Protein AF-V5SJZ8-F1 (afdb_monomer_lite)

Organism: NCBI:txid1029756

Sequence (180 aa):
MEASFTLSFLAGVVATTAGLLVSWITSRAFADKVLRELIVSKPDGRKETISVRSSDDAVEIAKRITDALEFEQMIKDSLERILKSGELHRGNNADFVITRGDKHVVLEAKLTPESLTHAAIEQYLADVHGAARLLLVTPKETEGLLLPSVIERLRTGDVVHLTVSEGNVDTQLKQALAKI

pLDDT: mean 74.7, std 20.78, range [24.69, 94.69]

Structure (mmCIF, N/CA/C/O backbone):
data_AF-V5SJZ8-F1
#
_entry.id   AF-V5SJZ8-F1
#
loop_
_atom_site.group_PDB
_atom_site.id
_atom_site.type_symbol
_atom_site.label_atom_id
_atom_site.label_alt_id
_atom_site.label_comp_id
_atom_site.label_asym_id
_atom_site.label_entity_id
_atom_site.label_seq_id
_atom_site.pdbx_PDB_ins_code
_atom_site.Cartn_x
_atom_site.Cartn_y
_atom_site.Cartn_z
_atom_site.occupancy
_atom_site.B_iso_or_equiv
_atom_site.auth_seq_id
_atom_site.auth_comp_id
_atom_site.auth_asym_id
_atom_site.auth_atom_id
_atom_site.pdbx_PDB_model_num
ATOM 1 N N . MET A 1 1 ? 33.858 -21.821 -25.912 1.00 31.75 1 MET A N 1
ATOM 2 C CA . MET A 1 1 ? 34.322 -22.469 -24.673 1.00 31.75 1 MET A CA 1
ATOM 3 C C . MET A 1 1 ? 34.150 -21.437 -23.579 1.00 31.75 1 MET A C 1
ATOM 5 O O . MET A 1 1 ? 34.827 -20.418 -23.606 1.00 31.75 1 MET A O 1
ATOM 9 N N . GLU A 1 2 ? 33.111 -21.629 -22.776 1.00 34.69 2 GLU A N 1
ATOM 10 C CA . GLU A 1 2 ? 32.724 -20.763 -21.664 1.00 34.69 2 GLU A CA 1
ATOM 11 C C . GLU A 1 2 ? 33.691 -20.919 -20.485 1.00 34.69 2 GLU A C 1
ATOM 13 O O . GLU A 1 2 ? 34.176 -22.021 -20.235 1.00 34.69 2 GLU A O 1
ATOM 18 N N . ALA A 1 3 ? 33.927 -19.822 -19.767 1.00 24.69 3 ALA A N 1
ATOM 19 C CA . ALA A 1 3 ? 34.199 -19.771 -18.327 1.00 24.69 3 ALA A CA 1
ATOM 20 C C . ALA A 1 3 ? 34.129 -18.283 -17.923 1.00 24.69 3 ALA A C 1
ATOM 22 O O . ALA A 1 3 ? 34.951 -17.480 -18.350 1.00 24.69 3 ALA A O 1
ATOM 23 N N . SER A 1 4 ? 33.021 -17.827 -17.339 1.00 28.31 4 SER A N 1
ATOM 24 C CA . SER A 1 4 ? 32.778 -17.830 -15.887 1.00 28.31 4 SER A CA 1
ATOM 25 C C . SER A 1 4 ? 33.768 -16.931 -15.143 1.00 28.31 4 SER A C 1
ATOM 27 O O . SER A 1 4 ? 34.841 -17.383 -14.753 1.00 28.31 4 SER A O 1
ATOM 29 N N . PHE A 1 5 ? 33.385 -15.669 -14.913 1.00 29.44 5 PHE A N 1
ATOM 30 C CA . PHE A 1 5 ? 34.022 -14.820 -13.906 1.00 29.44 5 PHE A CA 1
ATOM 31 C C . PHE A 1 5 ? 33.020 -14.510 -12.792 1.00 29.44 5 PHE A C 1
ATOM 33 O O . PHE A 1 5 ? 32.000 -13.851 -12.977 1.00 29.44 5 PHE A O 1
ATOM 40 N N . THR A 1 6 ? 33.342 -15.091 -11.646 1.00 31.80 6 THR A N 1
ATOM 41 C CA . THR A 1 6 ? 32.742 -14.990 -10.320 1.00 31.80 6 THR A CA 1
ATOM 42 C C . THR A 1 6 ? 32.547 -13.545 -9.867 1.00 31.80 6 THR A C 1
ATOM 44 O O . THR A 1 6 ? 33.524 -12.811 -9.712 1.00 31.80 6 THR A O 1
ATOM 47 N N . LEU A 1 7 ? 31.298 -13.164 -9.585 1.00 28.77 7 LEU A N 1
ATOM 48 C CA . LEU A 1 7 ? 30.960 -11.920 -8.899 1.00 28.77 7 LEU A CA 1
ATOM 49 C C . LEU A 1 7 ? 30.824 -12.211 -7.397 1.00 28.77 7 LEU A C 1
ATOM 51 O O . LEU A 1 7 ? 29.809 -12.727 -6.935 1.00 28.77 7 LEU A O 1
ATOM 55 N N . SER A 1 8 ? 31.883 -11.911 -6.653 1.00 28.92 8 SER A N 1
ATOM 56 C CA . SER A 1 8 ? 31.943 -12.043 -5.200 1.00 28.92 8 SER A CA 1
ATOM 57 C C . SER A 1 8 ? 31.947 -10.658 -4.556 1.00 28.92 8 SER A C 1
ATOM 59 O O . SER A 1 8 ? 32.880 -9.889 -4.755 1.00 28.92 8 SER A O 1
ATOM 61 N N . PHE A 1 9 ? 30.924 -10.413 -3.733 1.00 29.17 9 PHE A N 1
ATOM 62 C CA . PHE A 1 9 ? 30.930 -9.529 -2.563 1.00 29.17 9 PHE A CA 1
ATOM 63 C C . PHE A 1 9 ? 31.175 -8.023 -2.784 1.00 29.17 9 PHE A C 1
ATOM 65 O O . PHE A 1 9 ? 32.268 -7.512 -2.559 1.00 29.17 9 PHE A O 1
ATOM 72 N N . LEU A 1 10 ? 30.085 -7.279 -3.008 1.00 26.97 10 LEU A N 1
ATOM 73 C CA . LEU A 1 10 ? 29.896 -6.001 -2.312 1.00 26.97 10 LEU A CA 1
ATOM 74 C C . LEU A 1 10 ? 28.961 -6.253 -1.118 1.00 26.97 10 LEU A C 1
ATOM 76 O O . LEU A 1 10 ? 27.739 -6.263 -1.236 1.00 26.97 10 LEU A O 1
ATOM 80 N N . ALA A 1 11 ? 29.568 -6.554 0.027 1.00 29.55 11 ALA A N 1
ATOM 81 C CA . ALA A 1 11 ? 28.903 -6.628 1.318 1.00 29.55 11 ALA A CA 1
ATOM 82 C C . ALA A 1 11 ? 28.639 -5.206 1.834 1.00 29.55 11 ALA A C 1
ATOM 84 O O . ALA A 1 11 ? 29.548 -4.379 1.849 1.00 29.55 11 ALA A O 1
ATOM 85 N N . GLY A 1 12 ? 27.413 -4.934 2.281 1.00 24.89 12 GLY A N 1
ATOM 86 C CA . GLY A 1 12 ? 27.111 -3.704 3.016 1.00 24.89 12 GLY A CA 1
ATOM 87 C C . GLY A 1 12 ? 25.636 -3.486 3.339 1.00 24.89 12 GLY A C 1
ATOM 88 O O . GLY A 1 12 ? 25.337 -3.038 4.437 1.00 24.89 12 GLY A O 1
ATOM 89 N N . VAL A 1 13 ? 24.717 -3.856 2.436 1.00 30.89 13 VAL A N 1
ATOM 90 C CA . VAL A 1 13 ? 23.254 -3.722 2.639 1.00 30.89 13 VAL A CA 1
ATOM 91 C C . VAL A 1 13 ? 22.507 -4.896 1.974 1.00 30.89 13 VAL A C 1
ATOM 93 O O . VAL A 1 13 ? 21.588 -4.721 1.189 1.00 30.89 13 VAL A O 1
ATOM 96 N N . VAL A 1 14 ? 22.960 -6.132 2.217 1.00 31.30 14 VAL A N 1
ATOM 97 C CA . VAL A 1 14 ? 22.338 -7.373 1.678 1.00 31.30 14 VAL A CA 1
ATOM 98 C C . VAL A 1 14 ? 21.940 -8.326 2.818 1.00 31.30 14 VAL A C 1
ATOM 100 O O . VAL A 1 14 ? 21.766 -9.525 2.640 1.00 31.30 14 VAL A O 1
ATOM 103 N N . ALA A 1 15 ? 21.797 -7.810 4.038 1.00 30.97 15 ALA A N 1
ATOM 104 C CA . ALA A 1 15 ? 21.549 -8.622 5.225 1.00 30.97 15 ALA A CA 1
ATOM 105 C C . ALA A 1 15 ? 20.092 -8.547 5.707 1.00 30.97 15 ALA A C 1
ATOM 107 O O . ALA A 1 15 ? 19.890 -8.312 6.889 1.00 30.97 15 ALA A O 1
ATOM 108 N N . THR A 1 16 ? 19.115 -8.762 4.810 1.00 31.77 16 THR A N 1
ATOM 109 C CA . THR A 1 16 ? 17.768 -9.302 5.149 1.00 31.77 16 THR A CA 1
ATOM 110 C C . THR A 1 16 ? 16.860 -9.617 3.949 1.00 31.77 16 THR A C 1
ATOM 112 O O . THR A 1 16 ? 15.720 -10.017 4.150 1.00 31.77 16 THR A O 1
ATOM 115 N N . THR A 1 17 ? 17.301 -9.531 2.693 1.00 37.59 17 THR A N 1
ATOM 116 C CA . THR A 1 17 ? 16.498 -10.007 1.549 1.00 37.59 17 THR A CA 1
ATOM 117 C C . THR A 1 17 ? 16.713 -11.503 1.330 1.00 37.59 17 THR A C 1
ATOM 119 O O . THR A 1 17 ? 17.420 -11.950 0.429 1.00 37.59 17 THR A O 1
ATOM 122 N N . ALA A 1 18 ? 16.102 -12.310 2.199 1.00 32.34 18 ALA A N 1
ATOM 123 C CA . ALA A 1 18 ? 15.900 -13.726 1.929 1.00 32.34 18 ALA A CA 1
ATOM 124 C C . ALA A 1 18 ? 15.179 -13.881 0.573 1.00 32.34 18 ALA A C 1
ATOM 126 O O . ALA A 1 18 ? 14.151 -13.262 0.363 1.00 32.34 18 ALA A O 1
ATOM 127 N N . GLY A 1 19 ? 15.722 -14.678 -0.350 1.00 32.00 19 GLY A N 1
ATOM 128 C CA . GLY A 1 19 ? 14.966 -15.412 -1.376 1.00 32.00 19 GLY A CA 1
ATOM 129 C C . GLY A 1 19 ? 14.007 -14.660 -2.314 1.00 32.00 19 GLY A C 1
ATOM 130 O O . GLY A 1 19 ? 12.865 -15.090 -2.444 1.00 32.00 19 GLY A O 1
ATOM 131 N N . LEU A 1 20 ? 14.440 -13.625 -3.041 1.00 39.19 20 LEU A N 1
ATOM 132 C CA . LEU A 1 20 ? 13.657 -13.134 -4.188 1.00 39.19 20 LEU A CA 1
ATOM 133 C C . LEU A 1 20 ? 13.906 -14.019 -5.419 1.00 39.19 20 LEU A C 1
ATOM 135 O O . LEU A 1 20 ? 14.910 -13.882 -6.119 1.00 39.19 20 LEU A O 1
ATOM 139 N N . LEU A 1 21 ? 12.980 -14.942 -5.691 1.00 39.81 21 LEU A N 1
ATOM 140 C CA . LEU A 1 21 ? 12.915 -15.673 -6.957 1.00 39.81 21 LEU A CA 1
ATOM 141 C C . LEU A 1 21 ? 12.181 -14.806 -7.991 1.00 39.81 21 LEU A C 1
ATOM 143 O O . LEU A 1 21 ? 10.952 -14.725 -8.007 1.00 39.81 21 LEU A O 1
ATOM 147 N N . VAL A 1 22 ? 12.940 -14.158 -8.876 1.00 36.91 22 VAL A N 1
ATOM 148 C CA . VAL A 1 22 ? 12.394 -13.468 -10.054 1.00 36.91 22 VAL A CA 1
ATOM 149 C C . VAL A 1 22 ? 12.072 -14.531 -11.106 1.00 36.91 22 VAL A C 1
ATOM 151 O O . VAL A 1 22 ? 12.958 -14.993 -11.821 1.00 36.91 22 VAL A O 1
ATOM 154 N N . SER A 1 23 ? 10.815 -14.972 -11.178 1.00 33.91 23 SER A N 1
ATOM 155 C CA . SER A 1 23 ? 10.374 -15.950 -12.178 1.00 33.91 23 SER A CA 1
ATOM 156 C C . SER A 1 23 ? 9.407 -15.303 -13.169 1.00 33.91 23 SER A C 1
ATOM 158 O O . SER A 1 23 ? 8.346 -14.831 -12.779 1.00 33.91 23 SER A O 1
ATOM 160 N N . TRP A 1 24 ? 9.800 -15.324 -14.447 1.00 34.75 24 TRP A N 1
ATOM 161 C CA . TRP A 1 24 ? 9.028 -14.952 -15.642 1.00 34.75 24 TRP A CA 1
ATOM 162 C C . TRP A 1 24 ? 8.528 -13.496 -15.733 1.00 34.75 24 TRP A C 1
ATOM 164 O O . TRP A 1 24 ? 7.494 -13.109 -15.199 1.00 34.75 24 TRP A O 1
ATOM 174 N N . ILE A 1 25 ? 9.245 -12.706 -16.539 1.00 41.66 25 ILE A N 1
ATOM 175 C CA . ILE A 1 25 ? 8.853 -11.367 -16.996 1.00 41.66 25 ILE A CA 1
ATOM 176 C C . ILE A 1 25 ? 7.724 -11.515 -18.025 1.00 41.66 25 ILE A C 1
ATOM 178 O O . ILE A 1 25 ? 7.981 -11.828 -19.187 1.00 41.66 25 ILE A O 1
ATOM 182 N N . THR A 1 26 ? 6.471 -11.290 -17.634 1.00 38.28 26 THR A N 1
ATOM 183 C CA . THR A 1 26 ? 5.360 -11.176 -18.591 1.00 38.28 26 THR A CA 1
ATOM 184 C C . THR A 1 26 ? 5.134 -9.707 -18.933 1.00 38.28 26 THR A C 1
ATOM 186 O O . THR A 1 26 ? 4.494 -8.976 -18.186 1.00 38.28 26 THR A O 1
ATOM 189 N N . SER A 1 27 ? 5.657 -9.256 -20.073 1.00 39.91 27 SER A N 1
ATOM 190 C CA . SER A 1 27 ? 5.451 -7.889 -20.558 1.00 39.91 27 SER A CA 1
ATOM 191 C C . SER A 1 27 ? 4.023 -7.696 -21.086 1.00 39.91 27 SER A C 1
ATOM 193 O O . SER A 1 27 ? 3.698 -8.183 -22.170 1.00 39.91 27 SER A O 1
ATOM 195 N N . ARG A 1 28 ? 3.179 -6.942 -20.376 1.00 43.06 28 ARG A N 1
ATOM 196 C CA . ARG A 1 28 ? 2.013 -6.277 -20.978 1.00 43.06 28 ARG A CA 1
ATOM 197 C C . ARG A 1 28 ? 2.394 -4.831 -21.279 1.00 43.06 28 ARG A C 1
ATOM 199 O O . ARG A 1 28 ? 2.644 -4.053 -20.369 1.00 43.06 28 ARG A O 1
ATOM 206 N N . ALA A 1 29 ? 2.514 -4.495 -22.560 1.00 41.19 29 ALA A N 1
ATOM 207 C CA . ALA A 1 29 ? 2.848 -3.143 -22.988 1.00 41.19 29 ALA A CA 1
ATOM 208 C C . ALA A 1 29 ? 1.589 -2.266 -22.937 1.00 41.19 29 ALA A C 1
ATOM 210 O O . ALA A 1 29 ? 0.661 -2.476 -23.718 1.00 41.19 29 ALA A O 1
ATOM 211 N N . PHE A 1 30 ? 1.560 -1.281 -22.041 1.00 47.34 30 PHE A N 1
ATOM 212 C CA . PHE A 1 30 ? 0.585 -0.196 -22.116 1.00 47.34 30 PHE A CA 1
ATOM 213 C C . PHE A 1 30 ? 1.076 0.810 -23.162 1.00 47.34 30 PHE A C 1
ATOM 215 O O . PHE A 1 30 ? 2.155 1.392 -23.038 1.00 47.34 30 PHE A O 1
ATOM 222 N N . ALA A 1 31 ? 0.311 0.949 -24.244 1.00 42.22 31 ALA A N 1
ATOM 223 C CA . ALA A 1 31 ? 0.611 1.838 -25.357 1.00 42.22 31 ALA A CA 1
ATOM 224 C C . ALA A 1 31 ? 0.495 3.304 -24.908 1.00 42.22 31 ALA A C 1
ATOM 226 O O . ALA A 1 31 ? -0.592 3.864 -24.914 1.00 42.22 31 ALA A O 1
ATOM 227 N N . ASP A 1 32 ? 1.605 3.846 -24.398 1.00 43.03 32 ASP A N 1
ATOM 228 C CA . ASP A 1 32 ? 2.110 5.209 -24.667 1.00 43.03 32 ASP A CA 1
ATOM 229 C C . ASP A 1 32 ? 3.320 5.576 -23.788 1.00 43.03 32 ASP A C 1
ATOM 231 O O . ASP A 1 32 ? 4.023 6.551 -24.056 1.00 43.03 32 ASP A O 1
ATOM 235 N N . LYS A 1 33 ? 3.655 4.763 -22.778 1.00 47.66 33 LYS A N 1
ATOM 236 C CA . LYS A 1 33 ? 4.916 4.855 -22.028 1.00 47.66 33 LYS A CA 1
ATOM 237 C C . LYS A 1 33 ? 5.397 3.445 -21.742 1.00 47.66 33 LYS A C 1
ATOM 239 O O . LYS A 1 33 ? 4.662 2.637 -21.197 1.00 47.66 33 LYS A O 1
ATOM 244 N N . VAL A 1 34 ? 6.618 3.146 -22.161 1.00 55.84 34 VAL A N 1
ATOM 245 C CA . VAL A 1 34 ? 7.205 1.807 -22.298 1.00 55.84 34 VAL A CA 1
ATOM 246 C C . VAL A 1 34 ? 7.509 1.164 -20.922 1.00 55.84 34 VAL A C 1
ATOM 248 O O . VAL A 1 34 ? 8.655 0.864 -20.591 1.00 55.84 34 VAL A O 1
ATOM 251 N N . LEU A 1 35 ? 6.484 0.985 -20.087 1.00 61.66 35 LEU A N 1
ATOM 252 C CA . LEU A 1 35 ? 6.529 0.314 -18.790 1.00 61.66 35 LEU A CA 1
ATOM 253 C C . LEU A 1 35 ? 6.329 -1.198 -18.982 1.00 61.66 35 LEU A C 1
ATOM 255 O O . LEU A 1 35 ? 5.470 -1.629 -19.751 1.00 61.66 35 LEU A O 1
ATOM 259 N N . ARG A 1 36 ? 7.150 -2.002 -18.309 1.00 65.38 36 ARG A N 1
ATOM 260 C CA . ARG A 1 36 ? 7.018 -3.454 -18.167 1.00 65.38 36 ARG A CA 1
ATOM 261 C C . ARG A 1 36 ? 6.602 -3.754 -16.740 1.00 65.38 36 ARG A C 1
ATOM 263 O O . ARG A 1 36 ? 7.129 -3.164 -15.804 1.00 65.38 36 ARG A O 1
ATOM 270 N N . GLU A 1 37 ? 5.705 -4.711 -16.592 1.00 67.62 37 GLU A N 1
ATOM 271 C CA . GLU A 1 37 ? 5.356 -5.276 -15.297 1.00 67.62 37 GLU A CA 1
ATOM 272 C C . GLU A 1 37 ? 6.300 -6.442 -14.988 1.00 67.62 37 GLU A C 1
ATOM 274 O O . GLU A 1 37 ? 6.484 -7.354 -15.800 1.00 67.62 37 GLU A O 1
ATOM 279 N N . LEU A 1 38 ? 6.927 -6.397 -13.817 1.00 68.12 38 LEU A N 1
ATOM 280 C CA . LEU A 1 38 ? 7.702 -7.490 -13.251 1.00 68.12 38 LEU A CA 1
ATOM 281 C C . LEU A 1 38 ? 6.891 -8.140 -12.147 1.00 68.12 38 LEU A C 1
ATOM 283 O O . LEU A 1 38 ? 6.478 -7.463 -11.211 1.00 68.12 38 LEU A O 1
ATOM 287 N N . ILE A 1 39 ? 6.706 -9.452 -12.242 1.00 70.44 39 ILE A N 1
ATOM 288 C CA . ILE A 1 39 ? 6.097 -10.235 -11.174 1.00 70.44 39 ILE A CA 1
ATOM 289 C C . ILE A 1 39 ? 7.227 -10.797 -10.316 1.00 70.44 39 ILE A C 1
ATOM 291 O O . ILE A 1 39 ? 8.007 -11.640 -10.759 1.00 70.44 39 ILE A O 1
ATOM 295 N N . VAL A 1 40 ? 7.321 -10.318 -9.084 1.00 71.50 40 VAL A N 1
ATOM 296 C CA . VAL A 1 40 ? 8.335 -10.731 -8.118 1.00 71.50 40 VAL A CA 1
ATOM 297 C C . VAL A 1 40 ? 7.687 -11.641 -7.087 1.00 71.50 40 VAL A C 1
ATOM 299 O O . VAL A 1 40 ? 6.658 -11.295 -6.514 1.00 71.50 40 VAL A O 1
ATOM 302 N N . SER A 1 41 ? 8.278 -12.816 -6.859 1.00 68.06 41 SER A N 1
ATOM 303 C CA . SER A 1 41 ? 7.837 -13.697 -5.775 1.00 68.06 41 SER A CA 1
ATOM 304 C C . SER A 1 41 ? 8.537 -13.287 -4.483 1.00 68.06 41 SER A C 1
ATOM 306 O O . SER A 1 41 ? 9.769 -13.281 -4.421 1.00 68.06 41 SER A O 1
ATOM 308 N N . LYS A 1 42 ? 7.748 -12.934 -3.472 1.00 70.12 42 LYS A N 1
ATOM 309 C CA . LYS A 1 42 ? 8.199 -12.620 -2.118 1.00 70.12 42 LYS A CA 1
ATOM 310 C C . LYS A 1 42 ? 8.542 -13.906 -1.351 1.00 70.12 42 LYS A C 1
ATOM 312 O O . LYS A 1 42 ? 8.078 -14.988 -1.724 1.00 70.12 42 LYS A O 1
ATOM 317 N N . PRO A 1 43 ? 9.320 -13.816 -0.256 1.00 61.75 43 PRO A N 1
ATOM 318 C CA . PRO A 1 43 ? 9.721 -14.989 0.534 1.00 61.75 43 PRO A CA 1
ATOM 319 C C . PRO A 1 43 ? 8.548 -15.726 1.188 1.00 61.75 43 PRO A C 1
ATOM 321 O O . PRO A 1 43 ? 8.660 -16.906 1.504 1.00 61.75 43 PRO A O 1
ATOM 324 N N . ASP A 1 44 ? 7.422 -15.037 1.371 1.00 65.56 44 ASP A N 1
ATOM 325 C CA . ASP A 1 44 ? 6.161 -15.581 1.879 1.00 65.56 44 ASP A CA 1
ATOM 326 C C . ASP A 1 44 ? 5.296 -16.253 0.789 1.00 65.56 44 ASP A C 1
ATOM 328 O O . ASP A 1 44 ? 4.201 -16.733 1.074 1.00 65.56 44 ASP A O 1
ATOM 332 N N . GLY A 1 45 ? 5.779 -16.309 -0.457 1.00 68.00 45 GLY A N 1
ATOM 333 C CA . GLY A 1 45 ? 5.086 -16.907 -1.598 1.00 68.00 45 GLY A CA 1
ATOM 334 C C . GLY A 1 45 ? 4.129 -15.967 -2.334 1.00 68.00 45 GLY A C 1
ATOM 335 O O . GLY A 1 45 ? 3.595 -16.352 -3.379 1.00 68.00 45 GLY A O 1
ATOM 336 N N . ARG A 1 46 ? 3.923 -14.733 -1.853 1.00 71.94 46 ARG A N 1
ATOM 337 C CA . ARG A 1 46 ? 3.101 -13.744 -2.559 1.00 71.94 46 ARG A CA 1
ATOM 338 C C . ARG A 1 46 ? 3.792 -13.238 -3.813 1.00 71.94 46 ARG A C 1
ATOM 340 O O . ARG A 1 46 ? 5.014 -13.227 -3.925 1.00 71.94 46 ARG A O 1
ATOM 347 N N . LYS A 1 47 ? 2.983 -12.772 -4.759 1.00 71.44 47 LYS A N 1
ATOM 348 C CA . LYS A 1 47 ? 3.458 -12.126 -5.979 1.00 71.44 47 LYS A CA 1
ATOM 349 C C . LYS A 1 47 ? 3.207 -10.634 -5.887 1.00 71.44 47 LYS A C 1
ATOM 351 O O . LYS A 1 47 ? 2.095 -10.220 -5.580 1.00 71.44 47 LYS A O 1
ATOM 356 N N . GLU A 1 48 ? 4.224 -9.846 -6.186 1.00 71.12 48 GLU A N 1
ATOM 357 C CA . GLU A 1 48 ? 4.100 -8.404 -6.331 1.00 71.12 48 GLU A CA 1
ATOM 358 C C . GLU A 1 48 ? 4.369 -7.994 -7.771 1.00 71.12 48 GLU A C 1
ATOM 360 O O . GLU A 1 48 ? 5.282 -8.511 -8.412 1.00 71.12 48 GLU A O 1
ATOM 365 N N . THR A 1 49 ? 3.555 -7.069 -8.272 1.00 72.12 49 THR A N 1
ATOM 366 C CA . THR A 1 49 ? 3.740 -6.486 -9.598 1.00 72.12 49 THR A CA 1
ATOM 367 C C . THR A 1 49 ? 4.446 -5.148 -9.458 1.00 72.12 49 THR A C 1
ATOM 369 O O . THR A 1 49 ? 3.949 -4.252 -8.780 1.00 72.12 49 THR A O 1
ATOM 372 N N . ILE A 1 50 ? 5.596 -5.009 -10.110 1.00 71.94 50 ILE A N 1
ATOM 373 C CA . ILE A 1 50 ? 6.413 -3.796 -10.091 1.00 71.94 50 ILE A CA 1
ATOM 374 C C . ILE A 1 50 ? 6.522 -3.264 -11.512 1.00 71.94 50 ILE A C 1
ATOM 376 O O . ILE A 1 50 ? 6.977 -3.967 -12.415 1.00 71.94 50 ILE A O 1
ATOM 380 N N . SER A 1 51 ? 6.133 -2.007 -11.710 1.00 72.75 51 SER A N 1
ATOM 381 C CA . SER A 1 51 ? 6.325 -1.322 -12.988 1.00 72.75 51 SER A CA 1
ATOM 382 C C . SER A 1 51 ? 7.751 -0.798 -13.112 1.00 72.75 51 SER A C 1
ATOM 384 O O . SER A 1 51 ? 8.203 0.012 -12.302 1.00 72.75 51 SER A O 1
ATOM 386 N N . VAL A 1 52 ? 8.439 -1.222 -14.166 1.00 71.50 52 VAL A N 1
ATOM 387 C CA . VAL A 1 52 ? 9.778 -0.753 -14.550 1.00 71.50 52 VAL A CA 1
ATOM 388 C C . VAL A 1 52 ? 9.738 -0.198 -15.964 1.00 71.50 52 VAL A C 1
ATOM 390 O O . VAL A 1 52 ? 8.865 -0.566 -16.745 1.00 71.50 52 VAL A O 1
ATOM 393 N N . ARG A 1 53 ? 10.662 0.677 -16.352 1.00 71.94 53 ARG A N 1
ATOM 394 C CA . ARG A 1 53 ? 10.740 1.111 -17.758 1.00 71.94 53 ARG A CA 1
ATOM 395 C C . ARG A 1 53 ? 11.487 0.051 -18.559 1.00 71.94 53 ARG A C 1
ATOM 397 O O . ARG A 1 53 ? 12.385 -0.598 -18.044 1.00 71.94 53 ARG A O 1
ATOM 404 N N . SER A 1 54 ? 11.174 -0.121 -19.844 1.00 69.25 54 SER A N 1
ATOM 405 C CA . SER A 1 54 ? 11.933 -1.086 -20.667 1.00 69.25 54 SER A CA 1
ATOM 406 C C . SER A 1 54 ? 13.374 -0.657 -20.928 1.00 69.25 54 SER A C 1
ATOM 408 O O . SER A 1 54 ? 14.152 -1.474 -21.408 1.00 69.25 54 SER A O 1
ATOM 410 N N . SER A 1 55 ? 13.698 0.613 -20.682 1.00 73.06 55 SER A N 1
ATOM 411 C CA . SER A 1 55 ? 15.064 1.126 -20.707 1.00 73.06 55 SER A CA 1
ATOM 412 C C . SER A 1 55 ? 15.822 0.865 -19.410 1.00 73.06 55 SER A C 1
ATOM 414 O O . SER A 1 55 ? 17.030 1.067 -19.416 1.00 73.06 55 SER A O 1
ATOM 416 N N . ASP A 1 56 ? 15.130 0.486 -18.327 1.00 71.81 56 ASP A N 1
ATOM 417 C CA . ASP A 1 56 ? 15.778 0.294 -17.035 1.00 71.81 56 ASP A CA 1
ATOM 418 C C . ASP A 1 56 ? 16.718 -0.916 -17.122 1.00 71.81 56 ASP A C 1
ATOM 420 O O . ASP A 1 56 ? 16.342 -1.982 -17.629 1.00 71.81 56 ASP A O 1
ATOM 424 N N . ASP A 1 57 ? 17.950 -0.749 -16.648 1.00 75.00 57 ASP A N 1
ATOM 425 C CA . ASP A 1 57 ? 18.914 -1.845 -16.591 1.00 75.00 57 ASP A CA 1
ATOM 426 C C . ASP A 1 57 ? 18.672 -2.762 -15.374 1.00 75.00 57 ASP A C 1
ATOM 428 O O . ASP A 1 57 ? 17.811 -2.520 -14.525 1.00 75.00 57 ASP A O 1
ATOM 432 N N . ALA A 1 58 ? 19.420 -3.864 -15.280 1.00 73.12 58 ALA A N 1
ATOM 433 C CA . ALA A 1 58 ? 19.245 -4.827 -14.192 1.00 73.12 58 ALA A CA 1
ATOM 434 C C . ALA A 1 58 ? 19.509 -4.226 -12.797 1.00 73.12 58 ALA A C 1
ATOM 436 O O . ALA A 1 58 ? 18.900 -4.671 -11.822 1.00 73.12 58 ALA A O 1
ATOM 437 N N . VAL A 1 59 ? 20.394 -3.230 -12.692 1.00 76.44 59 VAL A N 1
ATOM 438 C CA . VAL A 1 59 ? 20.725 -2.562 -11.426 1.00 76.44 59 VAL A CA 1
ATOM 439 C C . VAL A 1 59 ? 19.584 -1.636 -11.018 1.00 76.44 59 VAL A C 1
ATOM 441 O O . VAL A 1 59 ? 19.166 -1.652 -9.862 1.00 76.44 59 VAL A O 1
ATOM 444 N N . GLU A 1 60 ? 19.033 -0.879 -11.962 1.00 77.06 60 GLU A N 1
ATOM 445 C CA . GLU A 1 60 ? 17.875 -0.014 -11.740 1.00 77.06 60 GLU A CA 1
ATOM 446 C C . GLU A 1 60 ? 16.625 -0.819 -11.378 1.00 77.06 60 GLU A C 1
ATOM 448 O O . GLU A 1 60 ? 15.906 -0.459 -10.444 1.00 77.06 60 GLU A O 1
ATOM 453 N N . ILE A 1 61 ? 16.394 -1.945 -12.056 1.00 75.50 61 ILE A N 1
ATOM 454 C CA . ILE A 1 61 ? 15.316 -2.880 -11.722 1.00 75.50 61 ILE A CA 1
ATOM 455 C C . ILE A 1 61 ? 15.492 -3.411 -10.297 1.00 75.50 61 ILE A C 1
ATOM 457 O O . ILE A 1 61 ? 14.553 -3.343 -9.505 1.00 75.50 61 ILE A O 1
ATOM 461 N N . ALA A 1 62 ? 16.682 -3.915 -9.953 1.00 75.69 62 ALA A N 1
ATOM 462 C CA . ALA A 1 62 ? 16.958 -4.431 -8.615 1.00 75.69 62 ALA A CA 1
ATOM 463 C C . ALA A 1 62 ? 16.742 -3.353 -7.548 1.00 75.69 62 ALA A C 1
ATOM 465 O O . ALA A 1 62 ? 16.098 -3.617 -6.536 1.00 75.69 62 ALA A O 1
ATOM 466 N N . LYS A 1 63 ? 17.200 -2.125 -7.809 1.00 81.31 63 LYS A N 1
ATOM 467 C CA . LYS A 1 63 ? 16.981 -0.986 -6.921 1.00 81.31 63 LYS A CA 1
ATOM 468 C C . LYS A 1 63 ? 15.494 -0.701 -6.717 1.00 81.31 63 LYS A C 1
ATOM 470 O O . LYS A 1 63 ? 15.065 -0.607 -5.580 1.00 81.31 63 LYS A O 1
ATOM 475 N N . ARG A 1 64 ? 14.688 -0.637 -7.782 1.00 81.19 64 ARG A N 1
ATOM 476 C CA . ARG A 1 64 ? 13.233 -0.415 -7.661 1.00 81.19 64 ARG A CA 1
ATOM 477 C C . ARG A 1 64 ? 12.542 -1.489 -6.825 1.00 81.19 64 ARG A C 1
ATOM 479 O O . ARG A 1 64 ? 11.619 -1.170 -6.082 1.00 81.19 64 ARG A O 1
ATOM 486 N N . ILE A 1 65 ? 12.964 -2.747 -6.970 1.00 81.75 65 ILE A N 1
ATOM 487 C CA . ILE A 1 65 ? 12.439 -3.855 -6.165 1.00 81.75 65 ILE A CA 1
ATOM 488 C C . ILE A 1 65 ? 12.809 -3.651 -4.695 1.00 81.75 65 ILE A C 1
ATOM 490 O O . ILE A 1 65 ? 11.935 -3.736 -3.837 1.00 81.75 65 ILE A O 1
ATOM 494 N N . THR A 1 66 ? 14.074 -3.343 -4.409 1.00 82.19 66 THR A N 1
ATOM 495 C CA . THR A 1 66 ? 14.540 -3.057 -3.048 1.00 82.19 66 THR A CA 1
ATOM 496 C C . THR A 1 66 ? 13.787 -1.879 -2.436 1.00 82.19 66 THR A C 1
ATOM 498 O O . THR A 1 66 ? 13.201 -2.046 -1.373 1.00 82.19 66 THR A O 1
ATOM 501 N N . ASP A 1 67 ? 13.704 -0.744 -3.134 1.00 86.69 67 ASP A N 1
ATOM 502 C CA . ASP A 1 67 ? 13.016 0.463 -2.663 1.00 86.69 67 ASP A CA 1
ATOM 503 C C . ASP A 1 67 ? 11.529 0.175 -2.355 1.00 86.69 67 ASP A C 1
ATOM 505 O O . ASP A 1 67 ? 10.977 0.681 -1.379 1.00 86.69 67 ASP A O 1
ATOM 509 N N . ALA A 1 68 ? 10.863 -0.664 -3.162 1.00 85.00 68 ALA A N 1
ATOM 510 C CA . ALA A 1 68 ? 9.470 -1.050 -2.930 1.00 85.00 68 ALA A CA 1
ATOM 511 C C . ALA A 1 68 ? 9.303 -1.900 -1.660 1.00 85.00 68 ALA A C 1
ATOM 513 O O . ALA A 1 68 ? 8.401 -1.641 -0.861 1.00 85.00 68 ALA A O 1
ATOM 514 N N . LEU A 1 69 ? 10.191 -2.876 -1.447 1.00 84.81 69 LEU A N 1
ATOM 515 C CA . LEU A 1 69 ? 10.175 -3.730 -0.257 1.00 84.81 69 LEU A CA 1
ATOM 516 C C . LEU A 1 69 ? 10.549 -2.953 1.010 1.00 84.81 69 LEU A C 1
ATOM 518 O O . LEU A 1 69 ? 9.932 -3.150 2.054 1.00 84.81 69 LEU A O 1
ATOM 522 N N . GLU A 1 70 ? 11.534 -2.059 0.923 1.00 88.38 70 GLU A N 1
ATOM 523 C CA . GLU A 1 70 ? 11.925 -1.175 2.023 1.00 88.38 70 GLU A CA 1
ATOM 524 C C . GLU A 1 70 ? 10.786 -0.228 2.398 1.00 88.38 70 GLU A C 1
ATOM 526 O O . GLU A 1 70 ? 10.494 -0.058 3.583 1.00 88.38 70 GLU A O 1
ATOM 531 N N . PHE A 1 71 ? 10.086 0.330 1.407 1.00 90.44 71 PHE A N 1
ATOM 532 C CA . PHE A 1 71 ? 8.914 1.162 1.650 1.00 90.44 71 PHE A CA 1
ATOM 533 C C . PHE A 1 71 ? 7.805 0.381 2.364 1.00 90.44 71 PHE A C 1
ATOM 535 O O . PHE A 1 71 ? 7.288 0.844 3.380 1.00 90.44 71 PHE A O 1
ATOM 542 N N . GLU A 1 72 ? 7.464 -0.820 1.892 1.00 90.81 72 GLU A N 1
ATOM 543 C CA . GLU A 1 72 ? 6.476 -1.676 2.557 1.00 90.81 72 GLU A CA 1
ATOM 544 C C . GLU A 1 72 ? 6.889 -2.009 4.000 1.00 90.81 72 GLU A C 1
ATOM 546 O O . GLU A 1 72 ? 6.077 -1.898 4.924 1.00 90.81 72 GLU A O 1
ATOM 551 N N . GLN A 1 73 ? 8.156 -2.377 4.215 1.00 89.94 73 GLN A N 1
ATOM 552 C CA . GLN A 1 73 ? 8.684 -2.694 5.540 1.00 89.94 73 GLN A CA 1
ATOM 553 C C . GLN A 1 73 ? 8.640 -1.479 6.474 1.00 89.94 73 GLN A C 1
ATOM 555 O O . GLN A 1 73 ? 8.238 -1.609 7.627 1.00 89.94 73 GLN A O 1
ATOM 560 N N . MET A 1 74 ? 8.967 -0.285 5.978 1.00 92.75 74 MET A N 1
ATOM 561 C CA . MET A 1 74 ? 8.835 0.957 6.738 1.00 92.75 74 MET A CA 1
ATOM 562 C C . MET A 1 74 ? 7.381 1.189 7.172 1.00 92.75 74 MET A C 1
ATOM 564 O O . MET A 1 74 ? 7.135 1.522 8.332 1.00 92.75 74 MET A O 1
ATOM 568 N N . ILE A 1 75 ? 6.407 0.982 6.275 1.00 94.56 75 ILE A N 1
ATOM 569 C CA . ILE A 1 75 ? 4.984 1.082 6.626 1.00 94.56 75 ILE A CA 1
ATOM 570 C C . ILE A 1 75 ? 4.613 0.041 7.688 1.00 94.56 75 ILE A C 1
ATOM 57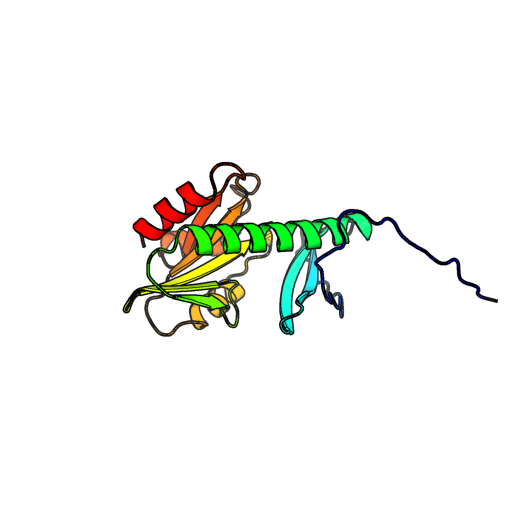2 O O . ILE A 1 75 ? 3.937 0.392 8.657 1.00 94.56 75 ILE A O 1
ATOM 576 N N . LYS A 1 76 ? 5.083 -1.206 7.558 1.00 92.75 76 LYS A N 1
ATOM 577 C CA . LYS A 1 76 ? 4.869 -2.264 8.558 1.00 92.75 76 LYS A CA 1
ATOM 578 C C . LYS A 1 76 ? 5.365 -1.844 9.936 1.00 92.75 76 LYS A C 1
ATOM 580 O O . LYS A 1 76 ? 4.593 -1.873 10.892 1.00 92.75 76 LYS A O 1
ATOM 585 N N . ASP A 1 77 ? 6.620 -1.418 10.024 1.00 91.94 77 ASP A N 1
ATOM 586 C CA . ASP A 1 77 ? 7.254 -1.029 11.283 1.00 91.94 77 ASP A CA 1
ATOM 587 C C . ASP A 1 77 ? 6.509 0.151 11.919 1.00 91.94 77 ASP A C 1
ATOM 589 O O . ASP A 1 77 ? 6.235 0.160 13.121 1.00 91.94 77 ASP A O 1
ATOM 593 N N . SER A 1 78 ? 6.113 1.137 11.109 1.00 94.12 78 SER A N 1
ATOM 594 C CA . SER A 1 78 ? 5.285 2.254 11.561 1.00 94.12 78 SER A CA 1
ATOM 595 C C . SER A 1 78 ? 3.927 1.795 12.097 1.00 94.12 78 SER A C 1
ATOM 597 O O . SER A 1 78 ? 3.508 2.266 13.155 1.00 94.12 78 SER A O 1
ATOM 599 N N . LEU A 1 79 ? 3.237 0.874 11.416 1.00 94.12 79 LEU A N 1
ATOM 600 C CA . LEU A 1 79 ? 1.967 0.311 11.884 1.00 94.12 79 LEU A CA 1
ATOM 601 C C . LEU A 1 79 ? 2.145 -0.424 13.214 1.00 94.12 79 LEU A C 1
ATOM 603 O O . LEU A 1 79 ? 1.411 -0.144 14.160 1.00 94.12 79 LEU A O 1
ATOM 607 N N . GLU A 1 80 ? 3.146 -1.295 13.326 1.00 92.06 80 GLU A N 1
ATOM 608 C CA . GLU A 1 80 ? 3.455 -2.021 14.564 1.00 92.06 80 GLU A CA 1
ATOM 609 C C . GLU A 1 80 ? 3.739 -1.069 15.735 1.00 92.06 80 GLU A C 1
ATOM 611 O O . GLU A 1 80 ? 3.289 -1.314 16.855 1.00 92.06 80 GLU A O 1
ATOM 616 N N . ARG A 1 81 ? 4.404 0.069 15.486 1.00 92.25 81 ARG A N 1
ATOM 617 C CA . ARG A 1 81 ? 4.635 1.098 16.513 1.00 92.25 81 ARG A CA 1
ATOM 618 C C . ARG A 1 81 ? 3.363 1.834 16.944 1.00 92.25 81 ARG A C 1
ATOM 620 O O . ARG A 1 81 ? 3.213 2.154 18.126 1.00 92.25 81 ARG A O 1
ATOM 627 N N . ILE A 1 82 ? 2.471 2.181 16.011 1.00 92.88 82 ILE A N 1
ATOM 628 C CA . ILE A 1 82 ? 1.317 3.056 16.306 1.00 92.88 82 ILE A CA 1
ATOM 629 C C . ILE A 1 82 ? 0.043 2.296 16.687 1.00 92.88 82 ILE A C 1
ATOM 631 O O . ILE A 1 82 ? -0.858 2.882 17.305 1.00 92.88 82 ILE A O 1
ATOM 635 N N . LEU A 1 83 ? -0.073 1.021 16.316 1.00 89.12 83 LEU A N 1
ATOM 636 C CA . LEU A 1 83 ? -1.223 0.185 16.637 1.00 89.12 83 LEU A CA 1
ATOM 637 C C . LEU A 1 83 ? -1.17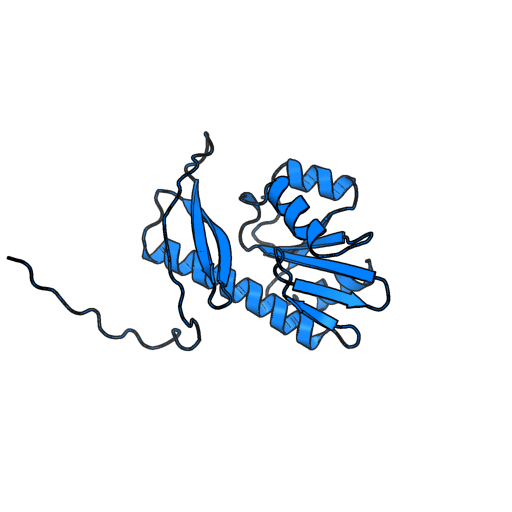2 -0.215 18.119 1.00 89.12 83 LEU A C 1
ATOM 639 O O . LEU A 1 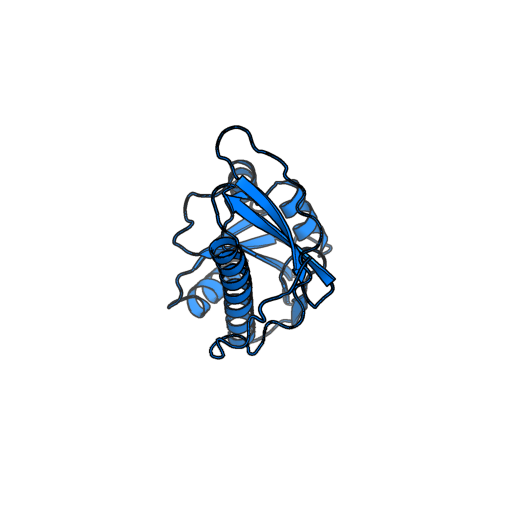83 ? -0.635 -1.243 18.502 1.00 89.12 83 LEU A O 1
ATOM 643 N N . LYS A 1 84 ? -1.771 0.622 18.974 1.00 80.00 84 LYS A N 1
ATOM 644 C CA . LYS A 1 84 ? -1.927 0.335 20.414 1.00 80.00 84 LYS A CA 1
ATOM 645 C C . LYS A 1 84 ? -2.997 -0.719 20.715 1.00 80.00 84 LYS A C 1
ATOM 647 O O . LYS A 1 84 ? -2.997 -1.302 21.792 1.00 80.00 84 LYS A O 1
ATOM 652 N N . SER A 1 85 ? -3.946 -0.885 19.798 1.00 77.19 85 SER A N 1
ATOM 653 C CA . SER A 1 85 ? -5.032 -1.856 19.864 1.00 77.19 85 SER A CA 1
ATOM 654 C C . SER A 1 85 ? -5.453 -2.266 18.451 1.00 77.19 85 SER A C 1
ATOM 656 O O . SER A 1 85 ? -5.375 -1.468 17.502 1.00 77.19 85 SER A O 1
ATOM 658 N N . GLY A 1 86 ? -5.904 -3.512 18.337 1.00 80.94 86 GLY A N 1
ATOM 659 C CA . GLY A 1 86 ? -6.200 -4.174 17.073 1.00 80.94 86 GLY A CA 1
ATOM 660 C C . GLY A 1 86 ? -5.111 -5.154 16.653 1.00 80.94 86 GLY A C 1
ATOM 661 O O . GLY A 1 86 ? -4.015 -5.168 17.210 1.00 80.94 86 GLY A O 1
ATOM 662 N N . GLU A 1 87 ? -5.444 -5.969 15.666 1.00 89.19 87 GLU A N 1
ATOM 663 C CA . GLU A 1 87 ? -4.556 -6.977 15.102 1.00 89.19 87 GLU A CA 1
ATOM 664 C C . GLU A 1 87 ? -4.070 -6.507 13.735 1.00 89.19 87 GLU A C 1
ATOM 666 O O . GLU A 1 87 ? -4.875 -6.143 12.873 1.00 89.19 87 GLU A O 1
ATOM 671 N N . LEU A 1 88 ? -2.751 -6.508 13.556 1.00 92.81 88 LEU A N 1
ATOM 672 C CA . LEU A 1 88 ? -2.112 -6.364 12.257 1.00 92.81 88 LEU A CA 1
ATOM 673 C C . LEU A 1 88 ? -1.782 -7.761 11.750 1.00 92.81 88 LEU A C 1
ATOM 675 O O . LEU A 1 88 ? -0.990 -8.472 12.367 1.00 92.81 88 LEU A O 1
ATOM 679 N N . HIS A 1 89 ? -2.364 -8.140 10.624 1.00 90.19 89 HIS A N 1
ATOM 680 C CA . HIS A 1 89 ? -2.010 -9.375 9.943 1.00 90.19 89 HIS A CA 1
ATOM 681 C C . HIS A 1 89 ? -1.724 -9.113 8.470 1.00 90.19 89 HIS A C 1
ATOM 683 O O . HIS A 1 89 ? -2.036 -8.056 7.921 1.00 90.19 89 HIS A O 1
ATOM 689 N N . ARG A 1 90 ? -1.072 -10.080 7.832 1.00 88.25 90 ARG A N 1
ATOM 690 C CA . ARG A 1 90 ? -0.847 -10.060 6.388 1.00 88.25 90 ARG A CA 1
ATOM 691 C C . ARG A 1 90 ? -2.153 -10.392 5.668 1.00 88.25 90 ARG A C 1
ATOM 693 O O . ARG A 1 90 ? -2.838 -11.329 6.070 1.00 88.25 90 ARG A O 1
ATOM 700 N N . GLY A 1 91 ? -2.477 -9.624 4.629 1.00 86.44 91 GLY A N 1
ATOM 701 C CA . GLY A 1 91 ? -3.559 -9.957 3.703 1.00 86.44 91 GLY A CA 1
ATOM 702 C C . GLY A 1 91 ? -3.144 -11.067 2.735 1.00 86.44 91 GLY A C 1
ATOM 703 O O . GLY A 1 91 ? -1.949 -11.330 2.547 1.00 86.44 91 GLY A O 1
ATOM 704 N N . ASN A 1 92 ? -4.133 -11.719 2.123 1.00 85.94 92 ASN A N 1
ATOM 705 C CA . ASN A 1 92 ? -3.888 -12.719 1.081 1.00 85.94 92 ASN A CA 1
ATOM 706 C C . ASN A 1 92 ? -3.454 -12.042 -0.224 1.00 8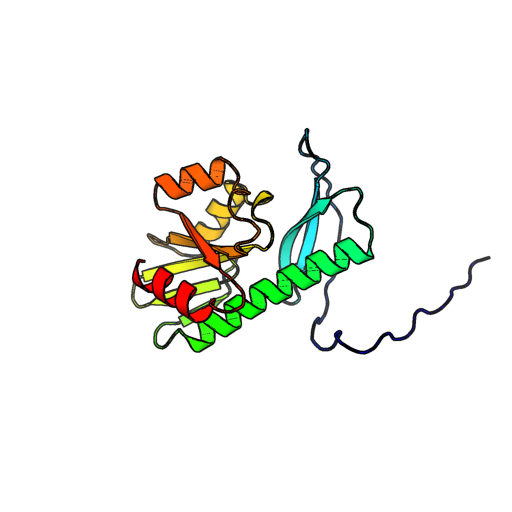5.94 92 ASN A C 1
ATOM 708 O O . ASN A 1 92 ? -2.543 -12.524 -0.897 1.00 85.94 92 ASN A O 1
ATOM 712 N N . ASN A 1 93 ? -4.091 -10.920 -0.558 1.00 86.44 93 ASN A N 1
ATOM 713 C CA . ASN A 1 93 ? -3.821 -10.130 -1.751 1.00 86.44 93 ASN A CA 1
ATOM 714 C C . ASN A 1 93 ? -3.176 -8.781 -1.405 1.00 86.44 93 ASN A C 1
ATOM 716 O O . ASN A 1 93 ? -2.282 -8.346 -2.127 1.00 86.44 93 ASN A O 1
ATOM 720 N N . ALA A 1 94 ? -3.593 -8.145 -0.309 1.00 90.06 94 ALA A N 1
ATOM 721 C CA . ALA A 1 94 ? -3.081 -6.856 0.146 1.00 90.06 94 ALA A CA 1
ATOM 722 C C . ALA A 1 94 ? -1.911 -6.998 1.125 1.00 90.06 94 ALA A C 1
ATOM 724 O O . ALA A 1 94 ? -1.798 -7.991 1.847 1.00 90.06 94 ALA A O 1
ATOM 725 N N . ASP A 1 95 ? -1.040 -5.994 1.206 1.00 90.81 95 ASP A N 1
ATOM 726 C CA . ASP A 1 95 ? 0.136 -6.007 2.088 1.00 90.81 95 ASP A CA 1
ATOM 727 C C . ASP A 1 95 ? -0.215 -6.237 3.559 1.00 90.81 95 ASP A C 1
ATOM 729 O O . ASP A 1 95 ? 0.417 -7.077 4.218 1.00 90.81 95 ASP A O 1
ATOM 733 N N . PHE A 1 96 ? -1.249 -5.555 4.055 1.00 93.25 96 PHE A N 1
ATOM 734 C CA . PHE A 1 96 ? -1.688 -5.674 5.441 1.00 93.25 96 PHE A CA 1
ATOM 735 C C . PHE A 1 96 ? -3.199 -5.557 5.591 1.00 93.25 96 PHE A C 1
ATOM 737 O O . PHE A 1 96 ? -3.881 -4.870 4.835 1.00 93.25 96 PHE A O 1
ATOM 744 N N . VAL A 1 97 ? -3.709 -6.159 6.656 1.00 93.12 97 VAL A N 1
ATOM 745 C CA . VAL A 1 97 ? -5.066 -5.955 7.141 1.00 93.12 97 VAL A CA 1
ATOM 746 C C . VAL A 1 97 ? -4.992 -5.586 8.616 1.00 93.12 97 VAL A C 1
ATOM 748 O O . VAL A 1 97 ? -4.326 -6.240 9.421 1.00 93.12 97 VAL A O 1
ATOM 751 N N . ILE A 1 98 ? -5.684 -4.507 8.965 1.00 92.44 98 ILE A N 1
ATOM 752 C CA . ILE A 1 98 ? -5.820 -4.015 10.331 1.00 92.44 98 ILE A CA 1
ATOM 753 C C . ILE A 1 98 ? -7.239 -4.324 10.789 1.00 92.44 98 ILE A C 1
ATOM 755 O O . ILE A 1 98 ? -8.204 -3.839 10.198 1.00 92.44 98 ILE A O 1
ATOM 759 N N . THR A 1 99 ? -7.365 -5.090 11.868 1.00 90.12 99 THR A N 1
ATOM 760 C CA . THR A 1 99 ? -8.658 -5.423 12.479 1.00 90.12 99 THR A CA 1
ATOM 761 C C . THR A 1 99 ? -8.801 -4.748 13.835 1.00 90.12 99 THR A C 1
ATOM 763 O O . THR A 1 99 ? -7.939 -4.882 14.704 1.00 90.12 99 THR A O 1
ATOM 766 N N . ARG A 1 100 ? -9.889 -3.996 14.026 1.00 86.88 100 ARG A N 1
ATOM 767 C CA . ARG A 1 100 ? -10.207 -3.271 15.266 1.00 86.88 100 ARG A CA 1
ATOM 768 C C . ARG A 1 100 ? -11.685 -3.439 15.610 1.00 86.88 100 ARG A C 1
ATOM 770 O O . ARG A 1 100 ? -12.525 -2.671 15.142 1.00 86.88 100 ARG A O 1
ATOM 777 N N . GLY A 1 101 ? -11.991 -4.424 16.454 1.00 85.81 101 GLY A N 1
ATOM 778 C CA . GLY A 1 101 ? -13.377 -4.849 16.671 1.00 85.81 101 GLY A CA 1
ATOM 779 C C . GLY A 1 101 ? -13.958 -5.378 15.360 1.00 85.81 101 GLY A C 1
ATOM 780 O O . GLY A 1 101 ? -13.284 -6.135 14.672 1.00 85.81 101 GLY A O 1
ATOM 781 N N . ASP A 1 102 ? -15.141 -4.899 14.975 1.00 84.00 102 ASP A N 1
ATOM 782 C CA . ASP A 1 102 ? -15.816 -5.297 13.726 1.00 84.00 102 ASP A CA 1
ATOM 783 C C . ASP A 1 102 ? -15.358 -4.490 12.495 1.00 84.00 102 ASP A C 1
ATOM 785 O O . ASP A 1 102 ? -15.911 -4.621 11.402 1.00 84.00 102 ASP A O 1
ATOM 789 N N . LYS A 1 103 ? -14.385 -3.587 12.671 1.00 85.00 103 LYS A N 1
ATOM 790 C CA . LYS A 1 103 ? -13.844 -2.775 11.581 1.00 85.00 103 LYS A CA 1
ATOM 791 C C . LYS A 1 103 ? -12.586 -3.402 11.012 1.00 85.00 103 LYS A C 1
ATOM 793 O O . LYS A 1 103 ? -11.650 -3.722 11.750 1.00 85.00 103 LYS A O 1
ATOM 798 N N . HIS A 1 104 ? -12.532 -3.426 9.687 1.00 89.00 104 HIS A N 1
ATOM 799 C CA . HIS A 1 104 ? -11.381 -3.887 8.935 1.00 89.00 104 HIS A CA 1
ATOM 800 C C . HIS A 1 104 ? -10.900 -2.802 7.977 1.00 89.00 104 HIS A C 1
ATOM 802 O O . HIS A 1 104 ? -11.691 -2.192 7.254 1.00 89.00 104 HIS A O 1
ATOM 808 N N . VAL A 1 105 ? -9.593 -2.565 7.984 1.00 91.69 105 VAL A N 1
ATOM 809 C CA . VAL A 1 105 ? -8.921 -1.686 7.029 1.00 91.69 105 VAL A CA 1
ATOM 810 C C . VAL A 1 105 ? -7.902 -2.524 6.286 1.00 91.69 105 VAL A C 1
ATOM 812 O O . VAL A 1 105 ? -6.981 -3.065 6.897 1.00 91.69 105 VAL A O 1
ATOM 815 N N . VAL A 1 106 ? -8.081 -2.631 4.977 1.00 93.81 106 VAL A N 1
ATOM 816 C CA . VAL A 1 106 ? -7.087 -3.229 4.089 1.00 93.81 106 VAL A CA 1
ATOM 817 C C . VAL A 1 106 ? -6.075 -2.142 3.760 1.00 93.81 106 VAL A C 1
ATOM 819 O O . VAL A 1 106 ? -6.469 -1.008 3.503 1.00 93.81 106 VAL A O 1
ATOM 822 N N . LEU A 1 107 ? -4.785 -2.444 3.792 1.00 94.50 107 LEU A N 1
ATOM 823 C CA . LEU A 1 107 ? -3.727 -1.492 3.486 1.00 94.50 107 LEU A CA 1
ATOM 824 C C . LEU A 1 107 ? -2.825 -2.057 2.400 1.00 94.50 107 LEU A C 1
ATOM 826 O O . LEU A 1 107 ? -2.336 -3.178 2.516 1.00 94.50 107 LEU A O 1
ATOM 830 N N . GLU A 1 108 ? -2.568 -1.230 1.393 1.00 93.38 108 GLU A N 1
ATOM 831 C CA . GLU A 1 108 ? -1.607 -1.519 0.335 1.00 93.38 108 GLU A CA 1
ATOM 832 C C . GLU A 1 108 ? -0.561 -0.404 0.293 1.00 93.38 108 GLU A C 1
ATOM 834 O O . GLU A 1 108 ? -0.910 0.774 0.161 1.00 93.38 108 GLU A O 1
ATOM 839 N N . ALA A 1 109 ? 0.718 -0.766 0.397 1.00 92.88 109 ALA A N 1
ATOM 840 C CA . ALA A 1 109 ? 1.833 0.156 0.252 1.00 92.88 109 ALA A CA 1
ATOM 841 C C . ALA A 1 109 ? 2.392 0.041 -1.172 1.00 92.88 109 ALA A C 1
ATOM 843 O O . ALA A 1 109 ? 2.805 -1.026 -1.627 1.00 92.88 109 ALA A O 1
ATOM 844 N N . LYS A 1 110 ? 2.399 1.150 -1.916 1.00 89.44 110 LYS A N 1
ATOM 845 C CA . LYS A 1 110 ? 2.920 1.172 -3.289 1.00 89.44 110 LYS A CA 1
ATOM 846 C C . LYS A 1 110 ? 3.863 2.338 -3.491 1.00 89.44 110 LYS A C 1
ATOM 848 O O . LYS A 1 110 ? 3.460 3.497 -3.431 1.00 89.44 110 LYS A O 1
ATOM 853 N N . LEU A 1 111 ? 5.112 2.006 -3.817 1.00 86.00 111 LEU A N 1
ATOM 854 C CA . LEU A 1 111 ? 6.109 2.989 -4.226 1.00 86.00 111 LEU A CA 1
ATOM 855 C C . LEU A 1 111 ? 5.694 3.683 -5.532 1.00 86.00 111 LEU A C 1
ATOM 857 O O . LEU A 1 111 ? 5.918 4.876 -5.682 1.00 86.00 111 LEU A O 1
ATOM 861 N N . THR A 1 112 ? 5.062 2.957 -6.461 1.00 82.12 112 THR A N 1
ATOM 862 C CA . THR A 1 112 ? 4.583 3.483 -7.748 1.00 82.12 112 THR A CA 1
ATOM 863 C C . THR A 1 112 ? 3.123 3.075 -8.000 1.00 82.12 112 THR A C 1
ATOM 865 O O . THR A 1 112 ? 2.848 1.947 -8.417 1.00 82.12 112 THR A O 1
ATOM 868 N N . PRO A 1 113 ? 2.145 3.975 -7.781 1.00 82.38 113 PRO A N 1
ATOM 869 C CA . PRO A 1 113 ? 0.725 3.633 -7.908 1.00 82.38 113 PRO A CA 1
ATOM 870 C C . PRO A 1 113 ? 0.231 3.530 -9.362 1.00 82.38 113 PRO A C 1
ATOM 872 O O . PRO A 1 113 ? -0.915 3.154 -9.593 1.00 82.38 113 PRO A O 1
ATOM 875 N N . GLU A 1 114 ? 1.081 3.824 -10.350 1.00 76.69 114 GLU A N 1
ATOM 876 C CA . GLU A 1 114 ? 0.753 3.762 -11.785 1.00 76.69 114 GLU A CA 1
ATOM 877 C C . GLU A 1 114 ? 0.386 2.348 -12.271 1.00 76.69 114 GLU A C 1
ATOM 879 O O . GLU A 1 114 ? -0.177 2.197 -13.349 1.00 76.69 114 GLU A O 1
ATOM 884 N N . SER A 1 115 ? 0.703 1.312 -11.490 1.00 69.31 115 SER A N 1
ATOM 885 C CA . SER A 1 115 ? 0.351 -0.089 -11.761 1.00 69.31 115 SER A CA 1
ATOM 886 C C . SER A 1 115 ? -0.979 -0.521 -11.134 1.00 69.31 115 SER A C 1
ATOM 888 O O . SER A 1 115 ? -1.437 -1.644 -11.353 1.00 69.31 115 SER A O 1
ATOM 890 N N . LEU A 1 116 ? -1.615 0.343 -10.335 1.00 80.62 116 LEU A N 1
ATOM 891 C CA . LEU A 1 116 ? -2.771 -0.042 -9.538 1.00 80.62 116 LEU A CA 1
ATOM 892 C C . LEU A 1 116 ? -4.047 -0.086 -10.386 1.00 80.62 116 LEU A C 1
ATOM 894 O O . LEU A 1 116 ? -4.754 0.909 -10.570 1.00 80.62 116 LEU A O 1
ATOM 898 N N . THR A 1 117 ? -4.353 -1.273 -10.899 1.00 80.94 117 THR A N 1
ATOM 899 C CA . THR A 1 117 ? -5.563 -1.515 -11.690 1.00 80.94 117 THR A CA 1
ATOM 900 C C . THR A 1 117 ? -6.810 -1.653 -10.815 1.00 80.94 117 THR A C 1
ATOM 902 O O . THR A 1 117 ? -6.745 -1.964 -9.627 1.00 80.94 117 THR A O 1
ATOM 905 N N . HIS A 1 118 ? -7.982 -1.490 -11.431 1.00 81.56 118 HIS A N 1
ATOM 906 C CA . HIS A 1 118 ? -9.263 -1.747 -10.771 1.00 81.56 118 HIS A CA 1
ATOM 907 C C . HIS A 1 118 ? -9.368 -3.185 -10.240 1.00 81.56 118 HIS A C 1
ATOM 909 O O . HIS A 1 118 ? -9.817 -3.399 -9.121 1.00 81.56 118 HIS A O 1
ATOM 915 N N . ALA A 1 119 ? -8.897 -4.164 -11.018 1.00 82.31 119 ALA A N 1
ATOM 916 C CA . ALA A 1 119 ? -8.916 -5.569 -10.622 1.00 82.31 119 ALA A CA 1
ATOM 917 C C . ALA A 1 119 ? -8.042 -5.842 -9.387 1.00 82.31 119 ALA A C 1
ATOM 919 O O . ALA A 1 119 ? -8.432 -6.641 -8.543 1.00 82.31 119 ALA A O 1
ATOM 920 N N . ALA A 1 120 ? -6.900 -5.158 -9.258 1.00 84.88 120 ALA A N 1
ATOM 921 C CA . ALA A 1 120 ? -6.055 -5.268 -8.071 1.00 84.88 120 ALA A CA 1
ATOM 922 C C . ALA A 1 120 ? -6.772 -4.728 -6.821 1.00 84.88 120 ALA A C 1
ATOM 924 O O . ALA A 1 120 ? -6.790 -5.395 -5.794 1.00 84.88 120 ALA A O 1
ATOM 925 N N . ILE A 1 121 ? -7.446 -3.575 -6.926 1.00 88.00 121 ILE A N 1
ATOM 926 C CA . ILE A 1 121 ? -8.231 -3.007 -5.814 1.00 88.00 121 ILE A CA 1
ATOM 927 C C . ILE A 1 121 ? -9.341 -3.967 -5.368 1.00 88.00 121 ILE A C 1
ATOM 929 O O . ILE A 1 121 ? -9.505 -4.182 -4.169 1.00 88.00 121 ILE A O 1
ATOM 933 N N . GLU A 1 122 ? -10.073 -4.573 -6.308 1.00 88.38 122 GLU A N 1
ATOM 934 C CA . GLU A 1 122 ? -11.096 -5.578 -5.982 1.00 88.38 122 GLU A CA 1
ATOM 935 C C . GLU A 1 122 ? -10.506 -6.784 -5.246 1.00 88.38 122 GLU A C 1
ATOM 937 O O . GLU A 1 122 ? -11.078 -7.255 -4.266 1.00 88.38 122 GLU A O 1
ATOM 942 N N . GLN A 1 123 ? -9.343 -7.271 -5.689 1.00 87.81 123 GLN A N 1
ATOM 943 C CA . GLN A 1 123 ? -8.651 -8.377 -5.025 1.00 87.81 123 GLN A CA 1
ATOM 944 C C . GLN A 1 123 ? -8.234 -8.012 -3.600 1.00 87.81 123 GLN A C 1
ATOM 946 O O . GLN A 1 123 ? -8.392 -8.827 -2.698 1.00 87.81 123 GLN A O 1
ATOM 951 N N . TYR A 1 124 ? -7.755 -6.788 -3.378 1.00 89.75 124 TYR A N 1
ATOM 952 C CA . TYR A 1 124 ? -7.400 -6.315 -2.041 1.00 89.75 124 TYR A CA 1
ATOM 953 C C . TYR A 1 124 ? -8.619 -6.240 -1.125 1.00 89.75 124 TYR A C 1
ATOM 955 O O . TYR A 1 124 ? -8.579 -6.728 -0.001 1.00 89.75 124 TYR A O 1
ATOM 963 N N . LEU A 1 125 ? -9.727 -5.672 -1.603 1.00 88.44 125 LEU A N 1
ATOM 964 C CA . LEU A 1 125 ? -10.960 -5.571 -0.820 1.00 88.44 125 LEU A CA 1
ATOM 965 C C . LEU A 1 125 ? -11.586 -6.945 -0.533 1.00 88.44 125 LEU A C 1
ATOM 967 O O . LEU A 1 125 ? -12.250 -7.104 0.488 1.00 88.44 125 LEU A O 1
ATOM 971 N N . ALA A 1 126 ? -11.332 -7.946 -1.379 1.00 88.19 126 ALA A N 1
ATOM 972 C CA . ALA A 1 126 ? -11.781 -9.318 -1.167 1.00 88.19 126 ALA A CA 1
ATOM 973 C C . ALA A 1 126 ? -11.055 -10.049 -0.019 1.00 88.19 126 ALA A C 1
ATOM 975 O O . ALA A 1 126 ? -11.526 -11.108 0.399 1.00 88.19 126 ALA A O 1
ATOM 976 N N . ASP A 1 127 ? -9.953 -9.506 0.517 1.00 81.12 127 ASP A N 1
ATOM 977 C CA . ASP A 1 127 ? -9.236 -10.112 1.650 1.00 81.12 127 ASP A CA 1
ATOM 978 C C . ASP A 1 127 ? -10.059 -10.144 2.936 1.00 81.12 127 ASP A C 1
ATOM 980 O O . ASP A 1 127 ? -9.772 -10.948 3.825 1.00 81.12 127 ASP A O 1
ATOM 984 N N . VAL A 1 128 ? -11.071 -9.281 3.053 1.00 82.00 128 VAL A N 1
ATOM 985 C CA . VAL A 1 128 ? -11.874 -9.183 4.265 1.00 82.00 128 VAL A CA 1
ATOM 986 C C . VAL A 1 128 ? -13.359 -9.158 3.948 1.00 82.00 128 VAL A C 1
ATOM 988 O O . VAL A 1 128 ? -13.838 -8.375 3.134 1.00 82.00 128 VAL A O 1
ATOM 991 N N . HIS A 1 129 ? -14.118 -9.998 4.647 1.00 70.88 129 HIS A N 1
ATOM 992 C CA . HIS A 1 129 ? -15.571 -9.979 4.571 1.00 70.88 129 HIS A CA 1
ATOM 993 C C . HIS A 1 129 ? -16.130 -8.790 5.366 1.00 70.88 129 HIS A C 1
ATOM 995 O O . HIS A 1 129 ? -15.939 -8.705 6.575 1.00 70.88 129 HIS A O 1
ATOM 1001 N N . GLY A 1 130 ? -16.848 -7.885 4.697 1.00 69.12 130 GLY A N 1
ATOM 1002 C CA . GLY A 1 130 ? -17.514 -6.740 5.3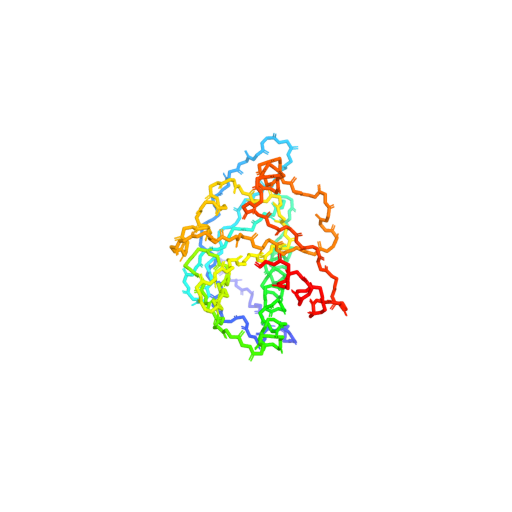26 1.00 69.12 130 GLY A CA 1
ATOM 1003 C C . GLY A 1 130 ? -17.276 -5.427 4.582 1.00 69.12 130 GLY A C 1
ATOM 1004 O O . GLY A 1 130 ? -16.764 -5.416 3.467 1.00 69.12 130 GLY A O 1
ATOM 1005 N N . ALA A 1 131 ? -17.658 -4.304 5.194 1.00 62.75 131 ALA A N 1
ATOM 1006 C CA . ALA A 1 131 ? -17.439 -2.963 4.643 1.00 62.75 131 ALA A CA 1
ATOM 1007 C C . ALA A 1 131 ? -15.990 -2.495 4.879 1.00 62.75 131 ALA A C 1
ATOM 1009 O O . ALA A 1 131 ? -15.744 -1.523 5.598 1.00 62.75 131 ALA A O 1
ATOM 1010 N N . ALA A 1 132 ? -15.027 -3.230 4.322 1.00 74.25 132 ALA A N 1
ATOM 1011 C CA . ALA A 1 132 ? -13.623 -2.857 4.375 1.00 74.25 132 ALA A CA 1
ATOM 1012 C C . ALA A 1 132 ? -13.351 -1.669 3.439 1.00 74.25 132 ALA A C 1
ATOM 1014 O O . ALA A 1 132 ? -13.883 -1.598 2.333 1.00 74.25 132 ALA A O 1
ATOM 1015 N N . ARG A 1 133 ? -12.508 -0.734 3.887 1.00 88.50 133 ARG A N 1
ATOM 1016 C CA . ARG A 1 133 ? -11.914 0.297 3.022 1.00 88.50 133 ARG A CA 1
ATOM 1017 C C . ARG A 1 133 ? -10.463 -0.057 2.744 1.00 88.50 133 ARG A C 1
ATOM 1019 O O . ARG A 1 133 ? -9.778 -0.566 3.634 1.00 88.50 133 ARG A O 1
ATOM 1026 N N . LEU A 1 134 ? -9.996 0.273 1.546 1.00 92.00 134 LEU A N 1
ATOM 1027 C CA . LEU A 1 134 ? -8.590 0.185 1.175 1.00 92.00 134 LEU A CA 1
ATOM 1028 C C . LEU A 1 134 ? -7.886 1.502 1.511 1.00 92.00 134 LEU A C 1
ATOM 1030 O O . LEU A 1 134 ? -8.194 2.542 0.940 1.00 92.00 134 LEU A O 1
ATOM 1034 N N . LEU A 1 135 ? -6.906 1.461 2.402 1.00 94.50 135 LEU A N 1
ATOM 1035 C CA . LEU A 1 135 ? -5.944 2.531 2.614 1.00 94.50 135 LEU A CA 1
ATOM 1036 C C . LEU A 1 135 ? -4.750 2.309 1.677 1.00 94.50 135 LEU A C 1
ATOM 1038 O O . LEU A 1 135 ? -3.882 1.483 1.945 1.00 94.50 135 LEU A O 1
ATOM 1042 N N . LEU A 1 136 ? -4.711 3.047 0.570 1.00 94.00 136 LEU A N 1
ATOM 1043 C CA . LEU A 1 136 ? -3.573 3.059 -0.343 1.00 94.00 136 LEU A CA 1
ATOM 1044 C C . LEU A 1 136 ? -2.526 4.043 0.179 1.00 94.00 136 LEU A C 1
ATOM 1046 O O . LEU A 1 136 ? -2.795 5.243 0.257 1.00 94.00 136 LEU A O 1
ATOM 1050 N N . VAL A 1 137 ? -1.336 3.551 0.504 1.00 94.69 137 VAL A N 1
ATOM 1051 C CA . VAL A 1 137 ? -0.229 4.358 1.021 1.00 94.69 137 VAL A CA 1
ATOM 1052 C C . VAL A 1 137 ? 0.849 4.485 -0.047 1.00 94.69 137 VAL A C 1
ATOM 1054 O O . VAL A 1 137 ? 1.363 3.480 -0.533 1.00 94.69 137 VAL A O 1
ATOM 1057 N N . THR A 1 138 ? 1.208 5.715 -0.410 1.00 93.69 138 THR A N 1
ATOM 1058 C CA . THR A 1 138 ? 2.267 5.981 -1.396 1.00 93.69 138 THR A CA 1
ATOM 1059 C C . THR A 1 138 ? 3.237 7.054 -0.896 1.00 93.69 138 THR A C 1
ATOM 1061 O O . THR A 1 138 ? 2.881 7.842 -0.015 1.00 93.69 138 THR A O 1
ATOM 1064 N N . PRO A 1 139 ? 4.465 7.129 -1.430 1.00 91.62 139 PRO A N 1
ATOM 1065 C CA . PRO A 1 139 ? 5.362 8.245 -1.151 1.00 91.62 139 PRO A CA 1
ATOM 1066 C C . PRO A 1 139 ? 4.793 9.556 -1.699 1.00 91.62 139 PRO A C 1
ATOM 1068 O O . PRO A 1 139 ? 4.142 9.574 -2.749 1.00 91.62 139 PRO A O 1
ATOM 1071 N N . LYS A 1 140 ? 5.063 10.672 -1.023 1.00 84.69 140 LYS A N 1
ATOM 1072 C CA . LYS A 1 140 ? 4.618 12.008 -1.451 1.00 84.69 140 LYS A CA 1
ATOM 1073 C C . LYS A 1 140 ? 5.117 12.384 -2.848 1.00 84.69 140 LYS A C 1
ATOM 1075 O O . LYS A 1 140 ? 4.423 13.070 -3.587 1.00 84.69 140 LYS A O 1
ATOM 1080 N N . GLU A 1 141 ? 6.276 11.883 -3.245 1.00 80.75 141 GLU A N 1
ATOM 1081 C CA . GLU A 1 141 ? 6.896 12.101 -4.555 1.00 80.75 141 GLU A CA 1
ATOM 1082 C C . GLU A 1 141 ? 6.058 11.519 -5.707 1.00 80.75 141 GLU A C 1
ATOM 1084 O O . GLU A 1 141 ? 6.272 11.865 -6.866 1.00 80.75 141 GLU A O 1
ATOM 1089 N N . THR A 1 142 ? 5.092 10.652 -5.391 1.00 77.31 142 THR A N 1
ATOM 1090 C CA . THR A 1 142 ? 4.182 10.012 -6.356 1.00 77.31 142 THR A CA 1
ATOM 1091 C C . THR A 1 142 ? 2.779 10.611 -6.374 1.00 77.31 142 THR A C 1
ATOM 1093 O O . THR A 1 142 ? 1.870 10.074 -7.014 1.00 77.31 142 THR A O 1
ATOM 1096 N N . GLU A 1 143 ? 2.583 11.734 -5.682 1.00 75.31 143 GLU A N 1
ATOM 1097 C CA . GLU A 1 143 ? 1.332 12.479 -5.717 1.00 75.31 143 GLU A CA 1
ATOM 1098 C C . GLU A 1 143 ? 0.986 12.878 -7.164 1.00 75.31 143 GLU A C 1
ATOM 1100 O O . GLU A 1 143 ? 1.807 13.423 -7.901 1.00 75.31 143 GLU A O 1
ATOM 1105 N N . GLY A 1 144 ? -0.236 12.559 -7.599 1.00 75.69 144 GLY A N 1
ATOM 1106 C CA . GLY A 1 144 ? -0.696 12.810 -8.970 1.00 75.69 144 GLY A CA 1
ATOM 1107 C C . GLY A 1 144 ? -0.420 11.691 -9.981 1.00 75.69 144 GLY A C 1
ATOM 1108 O O . GLY A 1 144 ? -0.879 11.798 -11.115 1.00 75.69 144 GLY A O 1
ATOM 1109 N N . LEU A 1 145 ? 0.245 10.598 -9.587 1.00 81.69 145 LEU A N 1
ATOM 1110 C CA . LEU A 1 145 ? 0.488 9.430 -10.453 1.00 81.69 145 LEU A CA 1
ATOM 1111 C C . LEU A 1 145 ? -0.609 8.351 -10.357 1.00 81.69 145 LEU A C 1
ATOM 1113 O O . LEU A 1 145 ? -0.425 7.215 -10.792 1.00 81.69 145 LEU A O 1
ATOM 1117 N N . LEU A 1 146 ? -1.757 8.682 -9.763 1.00 82.81 146 LEU A N 1
ATOM 1118 C CA . LEU A 1 146 ? -2.876 7.751 -9.649 1.00 82.81 146 LEU A CA 1
ATOM 1119 C C . LEU A 1 146 ? -3.567 7.556 -11.000 1.00 82.81 146 LEU A C 1
ATOM 1121 O O . LEU A 1 146 ? -3.924 8.523 -11.676 1.00 82.81 146 LEU A O 1
ATOM 1125 N N . LEU A 1 147 ? -3.839 6.300 -11.354 1.00 82.56 147 LEU A N 1
ATOM 1126 C CA . LEU A 1 147 ? -4.658 5.991 -12.521 1.00 82.56 147 LEU A CA 1
ATOM 1127 C C . LEU A 1 147 ? -6.104 6.495 -12.334 1.00 82.56 147 LEU A C 1
ATOM 1129 O O . LEU A 1 147 ? -6.620 6.483 -11.210 1.00 82.56 147 LEU A O 1
ATOM 1133 N N . PRO A 1 148 ? -6.816 6.855 -13.422 1.00 82.94 148 PRO A N 1
ATOM 1134 C CA . PRO A 1 148 ? -8.213 7.293 -13.356 1.00 82.94 148 PRO A CA 1
ATOM 1135 C C . PRO A 1 148 ? -9.142 6.332 -12.600 1.00 82.94 148 PRO A C 1
ATOM 1137 O O . PRO A 1 148 ? -10.024 6.779 -11.872 1.00 82.94 148 PRO A O 1
ATOM 1140 N N . SER A 1 149 ? -8.903 5.021 -12.704 1.00 77.88 149 SER A N 1
ATOM 1141 C CA . SER A 1 149 ? -9.656 3.988 -11.980 1.00 77.88 149 SER A CA 1
ATOM 1142 C C . SER A 1 149 ? -9.515 4.088 -10.460 1.00 77.88 149 SER A C 1
ATOM 1144 O O . SER A 1 149 ? -10.467 3.821 -9.731 1.00 77.88 149 SER A O 1
ATOM 1146 N N . VAL A 1 150 ? -8.338 4.485 -9.970 1.00 84.69 150 VAL A N 1
ATOM 1147 C CA . VAL A 1 150 ? -8.098 4.713 -8.539 1.00 84.69 150 VAL A CA 1
ATOM 1148 C C . VAL A 1 150 ? -8.807 5.993 -8.103 1.00 84.69 150 VAL A C 1
ATOM 1150 O O . VAL A 1 150 ? -9.461 6.016 -7.066 1.00 84.69 150 VAL A O 1
ATOM 1153 N N . ILE A 1 151 ? -8.741 7.045 -8.926 1.00 86.38 151 ILE A N 1
ATOM 1154 C CA . ILE A 1 151 ? -9.409 8.329 -8.663 1.00 86.38 151 ILE A CA 1
ATOM 1155 C C . ILE A 1 151 ? -10.928 8.155 -8.549 1.00 86.38 151 ILE A C 1
ATOM 1157 O O . ILE A 1 151 ? -11.558 8.775 -7.694 1.00 86.38 151 ILE A O 1
ATOM 1161 N N . GLU A 1 152 ? -11.532 7.303 -9.376 1.00 86.75 152 GLU A N 1
ATOM 1162 C CA . GLU A 1 152 ? -12.955 6.975 -9.273 1.00 86.75 152 GLU A CA 1
ATOM 1163 C C . GLU A 1 152 ? -13.291 6.302 -7.934 1.00 86.75 152 GLU A C 1
ATOM 1165 O O . GLU A 1 152 ? -14.212 6.735 -7.242 1.00 86.75 152 GLU A O 1
ATOM 1170 N N . ARG A 1 153 ? -12.488 5.321 -7.512 1.00 86.00 153 ARG A N 1
ATOM 1171 C CA . ARG A 1 153 ? -12.642 4.624 -6.223 1.00 86.00 153 ARG A CA 1
ATOM 1172 C C . ARG A 1 153 ? -12.404 5.526 -5.003 1.00 86.00 153 ARG A C 1
ATOM 1174 O O . ARG A 1 153 ? -13.004 5.318 -3.950 1.00 86.00 153 ARG A O 1
ATOM 1181 N N . LEU A 1 154 ? -11.579 6.567 -5.141 1.00 86.81 154 LEU A N 1
ATOM 1182 C CA . LEU A 1 154 ? -11.449 7.615 -4.121 1.00 86.81 154 LEU A CA 1
ATOM 1183 C C . LEU A 1 154 ? -12.748 8.413 -3.951 1.00 86.81 154 LEU A C 1
ATOM 1185 O O . LEU A 1 154 ? -13.065 8.838 -2.842 1.00 86.81 154 LEU A O 1
ATOM 1189 N N . ARG A 1 155 ? -13.520 8.614 -5.029 1.00 88.25 155 ARG A N 1
ATOM 1190 C CA . ARG A 1 155 ? -14.805 9.331 -4.968 1.00 88.25 155 ARG A CA 1
ATOM 1191 C C . ARG A 1 155 ? -15.911 8.497 -4.333 1.00 88.25 155 ARG A C 1
ATOM 1193 O O . ARG A 1 155 ? -16.760 9.070 -3.657 1.00 88.25 155 ARG A O 1
ATOM 1200 N N . THR A 1 156 ? -15.911 7.179 -4.543 1.00 87.31 156 THR A N 1
ATOM 1201 C CA . THR A 1 156 ? -16.884 6.271 -3.908 1.00 87.31 156 THR A CA 1
ATOM 1202 C C . THR A 1 156 ? -16.590 6.050 -2.423 1.00 87.31 156 THR A C 1
ATOM 1204 O O . THR A 1 156 ? -17.495 5.709 -1.666 1.00 87.31 156 THR A O 1
ATOM 1207 N N . GLY A 1 157 ? -15.353 6.312 -1.987 1.00 85.88 157 GLY A N 1
ATOM 1208 C CA . GLY A 1 157 ? -14.912 6.146 -0.601 1.00 85.88 157 GLY A CA 1
ATOM 1209 C C . GLY A 1 157 ? -14.465 4.723 -0.257 1.00 85.88 157 GLY A C 1
ATOM 1210 O O . GLY A 1 157 ? -14.151 4.457 0.905 1.00 85.88 157 GLY A O 1
ATOM 1211 N N . ASP A 1 158 ? -14.406 3.833 -1.253 1.00 87.06 158 ASP A N 1
ATOM 1212 C CA . ASP A 1 158 ? -13.878 2.469 -1.112 1.00 87.06 158 ASP A CA 1
ATOM 1213 C C . ASP A 1 158 ? -12.360 2.491 -0.900 1.00 87.06 158 ASP A C 1
ATOM 1215 O O . ASP A 1 158 ? -11.799 1.634 -0.217 1.00 87.06 158 ASP A O 1
ATOM 1219 N N . VAL A 1 159 ? -11.698 3.500 -1.474 1.00 90.31 159 VAL A N 1
ATOM 1220 C CA . VAL A 1 159 ? -10.267 3.751 -1.325 1.00 90.31 159 VAL A CA 1
ATOM 1221 C C . VAL A 1 159 ? -10.061 5.068 -0.584 1.00 90.31 159 VAL A C 1
ATOM 1223 O O . VAL A 1 159 ? -10.727 6.067 -0.846 1.00 90.31 159 VAL A O 1
ATOM 1226 N N . VAL A 1 160 ? -9.095 5.079 0.325 1.00 92.31 160 VAL A N 1
ATOM 1227 C CA . VAL A 1 160 ? -8.528 6.267 0.956 1.00 92.31 160 VAL A CA 1
ATOM 1228 C C . VAL A 1 160 ? -7.063 6.319 0.546 1.00 92.31 160 VAL A C 1
ATOM 1230 O O . VAL A 1 160 ? -6.318 5.381 0.811 1.00 92.31 160 VAL A O 1
ATOM 1233 N N . HIS A 1 161 ? -6.635 7.396 -0.111 1.00 93.00 161 HIS A N 1
ATOM 1234 C CA . HIS A 1 161 ? -5.231 7.583 -0.480 1.00 93.00 161 HIS A CA 1
ATOM 1235 C C . HIS A 1 161 ? -4.511 8.414 0.577 1.00 93.00 161 HIS A C 1
ATOM 1237 O O . HIS A 1 161 ? -4.980 9.480 0.980 1.00 93.00 161 HIS A O 1
ATOM 1243 N N . LEU A 1 162 ? -3.367 7.908 1.023 1.00 93.56 162 LEU A N 1
ATOM 1244 C CA . LEU A 1 162 ? -2.462 8.576 1.936 1.00 93.56 162 LEU A CA 1
ATOM 1245 C C . LEU A 1 162 ? -1.085 8.689 1.291 1.00 93.56 162 LEU A C 1
ATOM 1247 O O . LEU A 1 162 ? -0.406 7.691 1.065 1.00 93.56 162 LEU A O 1
ATOM 1251 N N . THR A 1 163 ? -0.634 9.919 1.083 1.00 93.12 163 THR A N 1
ATOM 1252 C CA . THR A 1 163 ? 0.764 10.198 0.759 1.00 93.12 163 THR A CA 1
ATOM 1253 C C . THR A 1 163 ? 1.574 10.382 2.037 1.00 93.12 163 THR A C 1
ATOM 1255 O O . THR A 1 163 ? 1.209 11.212 2.879 1.00 93.12 163 THR A O 1
ATOM 1258 N N . VAL A 1 164 ? 2.689 9.668 2.174 1.00 92.81 164 VAL A N 1
ATOM 1259 C CA . VAL A 1 164 ? 3.595 9.783 3.324 1.00 92.81 164 VAL A CA 1
ATOM 1260 C C . VAL A 1 164 ? 4.941 10.386 2.936 1.00 92.81 164 VAL A C 1
ATOM 1262 O O . VAL A 1 164 ? 5.400 10.252 1.805 1.00 92.81 164 VAL A O 1
ATOM 1265 N N . SER A 1 165 ? 5.579 11.063 3.886 1.00 90.69 165 SER A N 1
ATOM 1266 C CA . SER A 1 165 ? 6.971 11.515 3.776 1.00 90.69 165 SER A CA 1
ATOM 1267 C C . SER A 1 165 ? 7.809 10.787 4.823 1.00 90.69 165 SER A C 1
ATOM 1269 O O . SER A 1 165 ? 7.331 10.631 5.947 1.00 90.69 165 SER A O 1
ATOM 1271 N N . GLU A 1 166 ? 9.046 10.394 4.498 1.00 78.19 166 GLU A N 1
ATOM 1272 C CA . GLU A 1 166 ? 9.905 9.546 5.356 1.00 78.19 166 GLU A CA 1
ATOM 1273 C C . GLU A 1 166 ? 10.013 10.030 6.816 1.00 78.19 166 GLU A C 1
ATOM 1275 O O . GLU A 1 166 ? 10.044 9.223 7.739 1.00 78.19 166 GLU A O 1
ATOM 1280 N N . GLY A 1 167 ? 9.972 11.343 7.069 1.00 84.94 167 GLY A N 1
ATOM 1281 C CA . GLY A 1 167 ? 10.039 11.898 8.429 1.00 84.94 167 GLY A CA 1
ATOM 1282 C C . GLY A 1 167 ? 8.725 11.920 9.225 1.00 84.94 167 GLY A C 1
ATOM 1283 O O . GLY A 1 167 ? 8.743 12.273 10.400 1.00 84.94 167 GLY A O 1
ATOM 1284 N N . ASN A 1 168 ? 7.581 11.603 8.612 1.00 90.94 168 ASN A N 1
ATOM 1285 C CA . ASN A 1 168 ? 6.251 11.825 9.202 1.00 90.94 168 ASN A CA 1
ATOM 1286 C C . ASN A 1 168 ? 5.305 10.616 9.112 1.00 90.94 168 ASN A C 1
ATOM 1288 O O . ASN A 1 168 ? 4.129 10.742 9.471 1.00 90.94 168 ASN A O 1
ATOM 1292 N N . VAL A 1 169 ? 5.808 9.457 8.676 1.00 92.81 169 VAL A N 1
ATOM 1293 C CA . VAL A 1 169 ? 5.019 8.245 8.393 1.00 92.81 169 VAL A CA 1
ATOM 1294 C C . VAL A 1 169 ? 4.100 7.866 9.560 1.00 92.81 169 VAL A C 1
ATOM 1296 O O . VAL A 1 169 ? 2.887 7.777 9.373 1.00 92.81 169 VAL A O 1
ATOM 1299 N N . ASP A 1 170 ? 4.633 7.741 10.781 1.00 94.06 170 ASP A N 1
ATOM 1300 C CA . ASP A 1 170 ? 3.864 7.355 11.977 1.00 94.06 170 ASP A CA 1
ATOM 1301 C C . ASP A 1 170 ? 2.692 8.314 12.248 1.00 94.06 170 ASP A C 1
ATOM 1303 O O . ASP A 1 170 ? 1.557 7.894 12.488 1.00 94.06 170 ASP A O 1
ATOM 1307 N N . THR A 1 171 ? 2.954 9.622 12.190 1.00 94.38 171 THR A N 1
ATOM 1308 C CA . THR A 1 171 ? 1.942 10.657 12.443 1.00 94.38 171 THR A CA 1
ATOM 1309 C C . THR A 1 171 ? 0.864 10.643 11.363 1.00 94.38 171 THR A C 1
ATOM 1311 O O . THR A 1 171 ? -0.325 10.711 11.683 1.00 94.38 171 THR A O 1
ATOM 1314 N N . GLN A 1 172 ? 1.260 10.523 10.095 1.00 94.62 172 GLN A N 1
ATOM 1315 C CA . GLN A 1 172 ? 0.349 10.519 8.952 1.00 94.62 172 GLN A CA 1
ATOM 1316 C C . GLN A 1 172 ? -0.531 9.264 8.931 1.00 94.62 172 GLN A C 1
ATOM 1318 O O . GLN A 1 172 ? -1.753 9.384 8.815 1.00 94.62 172 GLN A O 1
ATOM 1323 N N . LEU A 1 173 ? 0.050 8.078 9.144 1.00 93.69 173 LEU A N 1
ATOM 1324 C CA . LEU A 1 173 ? -0.702 6.826 9.268 1.00 93.69 173 LEU A CA 1
ATOM 1325 C C . LEU A 1 173 ? -1.685 6.888 10.437 1.00 93.69 173 LEU A C 1
ATOM 1327 O O . LEU A 1 173 ? -2.857 6.548 10.283 1.00 93.69 173 LEU A O 1
ATOM 1331 N N . LYS A 1 174 ? -1.252 7.389 11.598 1.00 93.12 174 LYS A N 1
ATOM 1332 C CA . LYS A 1 174 ? -2.124 7.519 12.770 1.00 93.12 174 LYS A CA 1
ATOM 1333 C C . LYS A 1 174 ? -3.311 8.447 12.507 1.00 93.12 174 LYS A C 1
ATOM 1335 O O . LYS A 1 174 ? 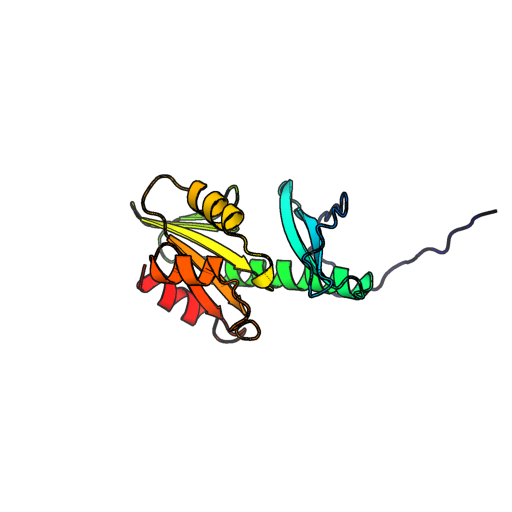-4.427 8.135 12.916 1.00 93.12 174 LYS A O 1
ATOM 1340 N N . GLN A 1 175 ? -3.086 9.576 11.833 1.00 92.44 175 GLN A N 1
ATOM 1341 C CA . GLN A 1 175 ? -4.151 10.510 11.462 1.00 92.44 175 GLN A CA 1
ATOM 1342 C C . GLN A 1 175 ? -5.113 9.918 10.429 1.00 92.44 175 GLN A C 1
ATOM 1344 O O . GLN A 1 175 ? -6.315 10.157 10.527 1.00 92.44 175 GLN A O 1
ATOM 1349 N N . ALA A 1 176 ? -4.608 9.156 9.456 1.00 92.25 176 ALA A N 1
ATOM 1350 C CA . ALA A 1 176 ? -5.435 8.492 8.454 1.00 92.25 176 ALA A CA 1
ATOM 1351 C C . ALA A 1 176 ? -6.318 7.410 9.087 1.00 92.25 176 ALA A C 1
ATOM 1353 O O . ALA A 1 176 ? -7.534 7.433 8.919 1.00 92.25 176 ALA A O 1
ATOM 1354 N N . LEU A 1 177 ? -5.727 6.530 9.899 1.00 90.19 177 LEU A N 1
ATOM 1355 C CA . LEU A 1 177 ? -6.442 5.450 10.583 1.00 90.19 177 LEU A CA 1
ATOM 1356 C C . LEU A 1 177 ? -7.479 5.953 11.595 1.00 90.19 177 LEU A C 1
ATOM 1358 O O . LEU A 1 177 ? -8.417 5.233 11.904 1.00 90.19 177 LEU A O 1
ATOM 1362 N N . ALA A 1 178 ? -7.335 7.170 12.127 1.00 89.12 178 ALA A N 1
ATOM 1363 C CA . ALA A 1 178 ? -8.338 7.766 13.013 1.00 89.12 178 ALA A CA 1
ATOM 1364 C C . ALA A 1 178 ? -9.601 8.251 12.272 1.00 89.12 178 ALA A C 1
ATOM 1366 O O . ALA A 1 178 ? -10.618 8.511 12.914 1.00 89.12 178 ALA A O 1
ATOM 1367 N N . LYS A 1 179 ? -9.537 8.411 10.943 1.00 86.06 179 LYS A N 1
ATOM 1368 C CA . LYS A 1 179 ? -10.648 8.886 10.097 1.00 86.06 179 LYS A CA 1
ATOM 1369 C C . LYS A 1 179 ? -11.451 7.747 9.454 1.00 86.06 179 LYS A C 1
ATOM 1371 O O . LYS A 1 179 ? -12.444 8.019 8.779 1.00 86.06 179 LYS A O 1
ATOM 1376 N N . ILE A 1 180 ? -11.010 6.502 9.634 1.00 83.44 180 ILE A N 1
ATOM 1377 C CA . ILE A 1 180 ? -11.608 5.276 9.086 1.00 83.44 180 ILE A CA 1
ATOM 1378 C C . ILE A 1 180 ? -12.267 4.502 10.241 1.00 83.44 180 ILE A C 1
ATOM 1380 O O . ILE A 1 180 ? -13.478 4.178 10.169 1.00 83.44 180 ILE A O 1
#

Radius of gyration: 17.68 Å; chains: 1; bounding box: 52×35×46 Å

Secondary structure (DSSP, 8-state):
-----------SS-SS----B---------TTS-EEEEEEE-TTS-EEEEEEETT--HHHHHHHHHHHHHHHHHHHHHHHHH-SSSEEE--SSSSEEEEETTEEEEEEE-S-GGG--HHHHHHHHTTSSSS-EEEEEEEGGGTT---HHHHHHHHHTSEEEEEE-TTTHHHHHHHHHTT-

Foldseek 3Di:
DDDDDDDDDPDDPPPPQPDWDQPDFDADADPDFQWGWGWIQGPVRDTDTDTDHPPQDPVSVVVSVVVQVVQLVLLVVLCVVQCPDFDWDQFPLARIWTGHPPAIEQEHEGQQQLPPDLVSLVSSVVSDPDLYAYEYEYAPVNPPSHDVSVVVCVVVRSYDYFHDYSVCSNVRVNVSVVVD